Protein AF-A0A2Z5ZY44-F1 (afdb_monomer)

pLDDT: mean 79.78, std 9.55, range [55.62, 90.88]

Sequence (55 aa):
VVHLWVEGVWELIMAAMLAFVLIKVTGVDREVIEKWLYVIITLAPIVQNSPLLPP

Solvent-accessible surface area (backbone atoms only — not comparable to full-atom values): 3318 Å² total; per-residue (Å²): 112,70,62,67,51,51,54,50,53,49,53,49,53,52,52,53,52,51,50,53,49,46,51,73,71,68,69,55,60,63,69,62,52,51,55,52,48,53,52,51,63,55,48,51,57,57,60,72,70,42,92,84,63,83,133

Radius of gyration: 13.34 Å; Cα contacts (8 Å, |Δi|>4): 21; chains: 1; bounding box: 32×21×32 Å

InterPro domains:
  IPR036927 Cytochrome c oxidase-like, subunit I superfamily [G3DSA:1.20.210.10] (1-48)
  IPR036927 Cytochrome c oxidase-like, subunit I superfamily [SSF81442] (1-44)

Foldseek 3Di:
DCVLVVVLVVQLVVLVVVLVVCVVPVVPDNVVSVVVSVVSNVVVNVVSPDPPDDD

Secondary structure (DSSP, 8-state):
-HHHHHHHHHHHHHHHHHHHHHHHHS---HHHHHHHHHHHHHHHHHHHT-TTS--

Structure (mmCIF, N/CA/C/O backbone):
data_AF-A0A2Z5ZY44-F1
#
_entry.id   AF-A0A2Z5ZY44-F1
#
loop_
_atom_site.group_PDB
_atom_site.id
_atom_site.type_symbol
_atom_site.label_atom_id
_atom_site.label_alt_id
_atom_site.label_comp_id
_atom_site.label_asym_id
_atom_site.label_entity_id
_atom_site.label_seq_id
_atom_site.pdbx_PDB_ins_code
_atom_site.Cartn_x
_atom_site.Cartn_y
_atom_site.Cartn_z
_atom_site.occupancy
_atom_site.B_iso_or_equiv
_atom_site.auth_seq_id
_atom_site.auth_comp_id
_atom_site.auth_asym_id
_atom_site.auth_atom_id
_atom_site.pdbx_PDB_model_num
ATOM 1 N N . VAL A 1 1 ? 14.496 -0.926 -18.996 1.00 59.84 1 VAL A N 1
ATOM 2 C CA . VAL A 1 1 ? 14.540 0.397 -18.320 1.00 59.84 1 VAL A CA 1
ATOM 3 C C . VAL A 1 1 ? 13.148 0.999 -18.171 1.00 59.84 1 VAL A C 1
ATOM 5 O O . VAL A 1 1 ? 12.735 1.177 -17.039 1.00 59.84 1 VAL A O 1
ATOM 8 N N . VAL A 1 2 ? 12.396 1.239 -19.255 1.00 68.38 2 VAL A N 1
ATOM 9 C CA . VAL A 1 2 ? 11.013 1.765 -19.156 1.00 68.38 2 VAL A CA 1
ATOM 10 C C . VAL A 1 2 ? 10.082 0.795 -18.422 1.00 68.38 2 VAL A C 1
ATOM 12 O O . VAL A 1 2 ? 9.298 1.229 -17.596 1.00 68.38 2 VAL A O 1
ATOM 15 N N . HIS A 1 3 ? 10.221 -0.511 -18.658 1.00 73.25 3 HIS A N 1
ATOM 16 C CA . HIS A 1 3 ? 9.354 -1.533 -18.065 1.00 73.25 3 HIS A CA 1
ATOM 17 C C . HIS A 1 3 ? 9.404 -1.564 -16.526 1.00 73.25 3 HIS A C 1
ATOM 19 O O . HIS A 1 3 ? 8.393 -1.291 -15.896 1.00 73.25 3 HIS A O 1
ATOM 25 N N . LEU A 1 4 ? 10.592 -1.744 -15.933 1.00 73.81 4 LEU A N 1
ATOM 26 C CA . LEU A 1 4 ? 10.777 -1.747 -14.471 1.00 73.81 4 LEU A CA 1
ATOM 27 C C . LEU A 1 4 ? 10.332 -0.439 -13.794 1.00 73.81 4 LEU A C 1
ATOM 29 O O . LEU A 1 4 ? 9.823 -0.459 -12.677 1.00 73.81 4 LEU A O 1
ATOM 33 N N . TRP A 1 5 ? 10.513 0.706 -14.462 1.00 78.88 5 TRP A N 1
ATOM 34 C CA . TRP A 1 5 ? 10.051 1.990 -13.933 1.00 78.88 5 TRP A CA 1
ATOM 35 C C . TRP A 1 5 ? 8.525 2.125 -14.005 1.00 78.88 5 TRP A C 1
ATOM 37 O O . TRP A 1 5 ? 7.907 2.535 -13.028 1.00 78.88 5 TRP A O 1
ATOM 47 N N . VAL A 1 6 ? 7.914 1.753 -15.135 1.00 80.44 6 VAL A N 1
ATOM 48 C CA . VAL A 1 6 ? 6.456 1.804 -15.316 1.00 80.44 6 VAL A CA 1
ATOM 49 C C . VAL A 1 6 ? 5.755 0.841 -14.359 1.00 80.44 6 VAL A C 1
ATOM 51 O O . VAL A 1 6 ? 4.783 1.241 -13.727 1.00 80.44 6 VAL A O 1
ATOM 54 N N . GLU A 1 7 ? 6.259 -0.383 -14.200 1.00 81.69 7 GLU A N 1
ATOM 55 C CA . GLU A 1 7 ? 5.698 -1.360 -13.261 1.00 81.69 7 GLU A CA 1
ATOM 56 C C . GLU A 1 7 ? 5.838 -0.901 -11.808 1.00 81.69 7 GLU A C 1
ATOM 58 O O . GLU A 1 7 ? 4.845 -0.857 -11.084 1.00 81.69 7 GLU A O 1
ATOM 63 N N . GLY A 1 8 ? 7.030 -0.448 -11.403 1.00 81.12 8 GLY A N 1
ATOM 64 C CA . GLY A 1 8 ? 7.256 0.029 -10.038 1.00 81.12 8 GLY A CA 1
ATOM 65 C C . GLY A 1 8 ? 6.410 1.256 -9.681 1.00 81.12 8 GLY A C 1
ATOM 66 O O . GLY A 1 8 ? 5.853 1.331 -8.589 1.00 81.12 8 GLY A O 1
ATOM 67 N N . VAL A 1 9 ? 6.256 2.218 -10.597 1.00 85.31 9 VAL A N 1
ATOM 68 C CA . VAL A 1 9 ? 5.408 3.398 -10.355 1.00 85.31 9 VAL A CA 1
ATOM 69 C C . VAL A 1 9 ? 3.925 3.022 -10.327 1.00 85.31 9 VAL A C 1
ATOM 71 O O . VAL A 1 9 ? 3.184 3.542 -9.491 1.00 85.31 9 VAL A O 1
ATOM 74 N N . TRP A 1 10 ? 3.478 2.113 -11.198 1.00 85.81 10 TRP A N 1
ATOM 75 C CA . TRP A 1 10 ? 2.078 1.686 -11.244 1.00 85.81 10 TRP A CA 1
ATOM 76 C C . TRP A 1 10 ? 1.632 1.004 -9.944 1.00 85.81 10 TRP A C 1
ATOM 78 O O . TRP A 1 10 ? 0.564 1.317 -9.413 1.00 85.81 10 TRP A O 1
ATOM 88 N N . GLU A 1 11 ? 2.469 0.134 -9.379 1.00 82.44 11 GLU A N 1
ATOM 89 C CA . GLU A 1 11 ? 2.188 -0.536 -8.104 1.00 82.44 11 GLU A CA 1
ATOM 90 C C . GLU A 1 11 ? 2.099 0.443 -6.929 1.00 82.44 11 GLU A C 1
ATOM 92 O O . GLU A 1 11 ? 1.214 0.314 -6.079 1.00 82.44 11 GLU A O 1
ATOM 97 N N . LEU A 1 12 ? 2.946 1.476 -6.913 1.00 85.94 12 LEU A N 1
ATOM 98 C CA . LEU A 1 12 ? 2.889 2.534 -5.902 1.00 85.94 12 LEU A CA 1
ATOM 99 C C . LEU A 1 12 ? 1.582 3.330 -5.979 1.00 85.94 12 LEU A C 1
ATOM 101 O O . LEU A 1 12 ? 0.978 3.630 -4.947 1.00 85.94 12 LEU A O 1
ATOM 105 N N . ILE A 1 13 ? 1.117 3.643 -7.192 1.00 88.19 13 ILE A N 1
ATOM 106 C CA . ILE A 1 13 ? -0.155 4.349 -7.405 1.00 88.19 13 ILE A CA 1
ATOM 107 C C . ILE A 1 13 ? -1.325 3.489 -6.911 1.00 88.19 13 ILE A C 1
ATOM 109 O O . ILE A 1 13 ? -2.181 3.977 -6.169 1.00 88.19 13 ILE A O 1
ATOM 113 N N . MET A 1 14 ? -1.337 2.201 -7.259 1.00 88.50 14 MET A N 1
ATOM 114 C CA . MET A 1 14 ? -2.361 1.248 -6.818 1.00 88.50 14 MET A CA 1
ATOM 115 C C . MET A 1 14 ? -2.396 1.106 -5.289 1.00 88.50 14 MET A C 1
ATOM 117 O O . MET A 1 14 ? -3.470 1.164 -4.686 1.00 88.50 14 MET A O 1
ATOM 121 N N . ALA A 1 15 ? -1.232 0.988 -4.642 1.00 87.31 15 ALA A N 1
ATOM 122 C CA . ALA A 1 15 ? -1.127 0.899 -3.187 1.00 87.31 15 ALA A CA 1
ATOM 123 C C . ALA A 1 15 ? -1.619 2.178 -2.483 1.00 87.31 15 ALA A C 1
ATOM 125 O O . ALA A 1 15 ? -2.358 2.096 -1.499 1.00 87.31 15 ALA A O 1
ATOM 126 N N . ALA A 1 16 ? -1.273 3.359 -3.009 1.00 86.31 16 ALA A N 1
ATOM 127 C CA . ALA A 1 16 ? -1.725 4.642 -2.470 1.00 86.31 16 ALA A CA 1
ATOM 128 C C . ALA A 1 16 ? -3.251 4.813 -2.577 1.00 86.31 16 ALA A C 1
ATOM 130 O O . ALA A 1 16 ? -3.897 5.255 -1.624 1.00 86.31 16 ALA A O 1
ATOM 131 N N . MET A 1 17 ? -3.843 4.413 -3.707 1.00 90.12 17 MET A N 1
ATOM 132 C CA . MET A 1 17 ? -5.297 4.426 -3.888 1.00 90.12 17 MET A CA 1
ATOM 133 C C . MET A 1 17 ? -5.999 3.460 -2.926 1.00 90.12 17 MET A C 1
ATOM 135 O O . MET A 1 17 ? -7.005 3.824 -2.315 1.00 90.12 17 MET A O 1
ATOM 139 N N . LEU A 1 18 ? -5.456 2.255 -2.740 1.00 87.12 18 LEU A N 1
ATOM 140 C CA . LEU A 1 18 ? -6.010 1.255 -1.827 1.00 87.12 18 LEU A CA 1
ATOM 141 C C . LEU A 1 18 ? -5.962 1.726 -0.364 1.00 87.12 18 LEU A C 1
ATOM 143 O O . LEU A 1 18 ? -6.961 1.624 0.349 1.00 87.12 18 LEU A O 1
ATOM 147 N N . ALA A 1 19 ? -4.844 2.312 0.070 1.00 85.69 19 ALA A N 1
ATOM 148 C CA . ALA A 1 19 ? -4.721 2.888 1.407 1.00 85.69 19 ALA A CA 1
ATOM 149 C C . ALA A 1 19 ? -5.693 4.055 1.630 1.00 85.69 19 ALA A C 1
ATOM 151 O O . ALA A 1 19 ? -6.317 4.144 2.688 1.00 85.69 19 ALA A O 1
ATOM 152 N N . PHE A 1 20 ? -5.887 4.915 0.624 1.00 86.25 20 PHE A N 1
ATOM 153 C CA . PHE A 1 20 ? -6.859 6.005 0.698 1.00 86.25 20 PHE A CA 1
ATOM 154 C C . PHE A 1 20 ? -8.296 5.493 0.885 1.00 86.25 20 PHE A C 1
ATOM 156 O O . PHE A 1 20 ? -9.030 6.008 1.732 1.00 86.25 20 PHE A O 1
ATOM 163 N N . VAL A 1 21 ? -8.693 4.457 0.140 1.00 89.31 21 VAL A N 1
ATOM 164 C CA . VAL A 1 21 ? -10.024 3.843 0.270 1.00 89.31 21 VAL A CA 1
ATOM 165 C C . VAL A 1 21 ? -10.186 3.168 1.630 1.00 89.31 21 VAL A C 1
ATOM 167 O O . VAL A 1 21 ? -11.217 3.356 2.275 1.00 89.31 21 VAL A O 1
ATOM 170 N N . LEU A 1 22 ? -9.166 2.453 2.113 1.00 86.19 22 LEU A N 1
ATOM 171 C CA . LEU A 1 22 ? -9.183 1.838 3.442 1.00 86.19 22 LEU A CA 1
ATOM 172 C C . LEU A 1 22 ? -9.406 2.884 4.539 1.00 86.19 22 LEU A C 1
ATOM 174 O O . LEU A 1 22 ? -10.305 2.708 5.354 1.00 86.19 22 LEU A O 1
ATOM 178 N N . ILE A 1 23 ? -8.692 4.016 4.502 1.00 87.31 23 ILE A N 1
ATOM 179 C CA . ILE A 1 23 ? -8.874 5.111 5.475 1.00 87.31 23 ILE A CA 1
ATOM 180 C C . ILE A 1 23 ? -10.313 5.639 5.458 1.00 87.31 23 ILE A C 1
ATOM 182 O O . ILE A 1 23 ? -10.859 6.000 6.499 1.00 87.31 23 ILE A O 1
ATOM 186 N N . LYS A 1 24 ? -10.935 5.718 4.278 1.00 83.88 24 LYS A N 1
ATOM 187 C CA . LYS A 1 24 ? -12.266 6.314 4.116 1.00 83.88 24 LYS A CA 1
ATOM 188 C C . LYS A 1 24 ? -13.423 5.362 4.404 1.00 83.88 24 LYS A C 1
ATOM 190 O O . LYS A 1 24 ? -14.479 5.846 4.799 1.00 83.88 24 LYS A O 1
ATOM 195 N N . VAL A 1 25 ? -13.248 4.056 4.205 1.00 90.88 25 VAL A N 1
ATOM 196 C CA . VAL A 1 25 ? -14.338 3.069 4.303 1.00 90.88 25 VAL A CA 1
ATOM 197 C C . VAL A 1 25 ? -14.336 2.321 5.635 1.00 90.88 25 VAL A C 1
ATOM 199 O O . VAL A 1 25 ? -15.409 2.043 6.162 1.00 90.88 25 VAL A O 1
ATOM 202 N N . THR A 1 26 ? -13.170 1.988 6.199 1.00 82.12 26 THR A N 1
ATOM 203 C CA . THR A 1 26 ? -13.107 1.105 7.381 1.00 82.12 26 THR A CA 1
ATOM 204 C C . THR A 1 26 ? -13.101 1.853 8.710 1.00 82.12 26 THR A C 1
ATOM 206 O O . THR A 1 26 ? -13.358 1.241 9.742 1.00 82.12 26 THR A O 1
ATOM 209 N N . GLY A 1 27 ? -12.810 3.160 8.709 1.00 84.38 27 GLY A N 1
ATOM 210 C CA . GLY A 1 27 ? -12.717 3.960 9.935 1.00 84.38 27 GLY A CA 1
ATOM 211 C C . GLY A 1 27 ? -11.584 3.534 10.879 1.00 84.38 27 GLY A C 1
ATOM 212 O O . GLY A 1 27 ? -11.560 3.970 12.025 1.00 84.38 27 GLY A O 1
ATOM 213 N N . VAL A 1 28 ? -10.66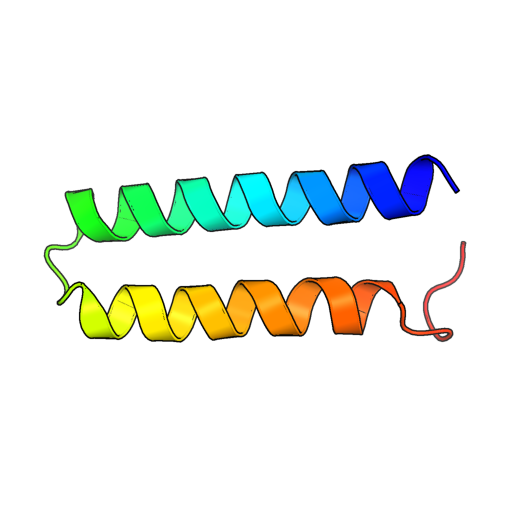3 2.681 10.413 1.00 85.75 28 VAL A N 1
ATOM 214 C CA . VAL A 1 28 ? -9.458 2.280 11.151 1.00 85.75 28 VAL A CA 1
ATOM 215 C C . VAL A 1 28 ? -8.538 3.489 11.330 1.00 85.75 28 VAL A C 1
ATOM 217 O O . VAL A 1 28 ? -8.446 4.345 10.447 1.00 85.75 28 VAL A O 1
ATOM 220 N N . ASP A 1 29 ? -7.834 3.542 12.464 1.00 88.94 29 ASP A N 1
ATOM 221 C CA . ASP A 1 29 ? -6.894 4.615 12.777 1.00 88.94 29 ASP A CA 1
ATOM 222 C C . ASP A 1 29 ? -5.881 4.854 11.653 1.00 88.94 29 ASP A C 1
ATOM 224 O O . ASP A 1 29 ? -5.224 3.935 11.147 1.00 88.94 29 ASP A O 1
ATOM 228 N N . ARG A 1 30 ? -5.721 6.134 11.297 1.00 82.75 30 ARG A N 1
ATOM 229 C CA . ARG A 1 30 ? -4.821 6.582 10.228 1.00 82.75 30 ARG A CA 1
ATOM 230 C C . ARG A 1 30 ? -3.386 6.106 10.458 1.00 82.75 30 ARG A C 1
ATOM 232 O O . ARG A 1 30 ? -2.742 5.696 9.502 1.00 82.75 30 ARG A O 1
ATOM 239 N N . GLU A 1 31 ? -2.921 6.094 11.705 1.00 88.31 31 GLU A N 1
ATOM 240 C CA . GLU A 1 31 ? -1.573 5.642 12.066 1.00 88.31 31 GLU A CA 1
ATOM 241 C C . GLU A 1 31 ? -1.321 4.177 11.670 1.00 88.31 3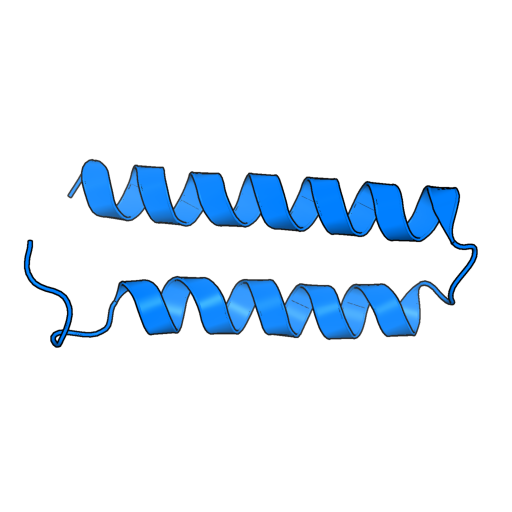1 GLU A C 1
ATOM 243 O O . GLU A 1 31 ? -0.263 3.837 11.138 1.00 88.31 31 GLU A O 1
ATOM 248 N N . VAL A 1 32 ? -2.317 3.305 11.859 1.00 88.75 32 VAL A N 1
ATOM 249 C CA . VAL A 1 32 ? -2.212 1.887 11.494 1.00 88.75 32 VAL A CA 1
ATOM 250 C C . VAL A 1 32 ? -2.144 1.739 9.978 1.00 88.75 32 VAL A C 1
ATOM 252 O O . VAL A 1 32 ? -1.296 1.002 9.473 1.00 88.75 32 VAL A O 1
ATOM 255 N N . ILE A 1 33 ? -3.002 2.452 9.243 1.00 88.38 33 ILE A N 1
ATOM 256 C CA . ILE A 1 33 ? -3.020 2.364 7.779 1.00 88.38 33 ILE A CA 1
ATOM 257 C C . ILE A 1 33 ? -1.749 2.960 7.176 1.00 88.38 33 ILE A C 1
ATOM 259 O O . ILE A 1 33 ? -1.174 2.354 6.277 1.00 88.38 33 ILE A O 1
ATOM 263 N N . GLU A 1 34 ? -1.265 4.093 7.681 1.00 85.94 34 GLU A N 1
ATOM 264 C CA . GLU A 1 34 ? -0.013 4.698 7.219 1.00 85.94 34 GLU A CA 1
ATOM 265 C C . GLU A 1 34 ? 1.180 3.771 7.460 1.00 85.94 34 GLU A C 1
ATOM 267 O O . GLU A 1 34 ? 1.999 3.578 6.563 1.00 85.94 34 GLU A O 1
ATOM 272 N N . LYS A 1 35 ? 1.246 3.114 8.622 1.00 88.12 35 LYS A N 1
ATOM 273 C CA . LYS A 1 35 ? 2.298 2.137 8.920 1.00 88.12 35 LYS A CA 1
ATOM 274 C C . LYS A 1 35 ? 2.291 0.965 7.936 1.00 88.12 35 LYS A C 1
ATOM 276 O O . LYS A 1 35 ? 3.346 0.590 7.428 1.00 88.12 35 LYS A O 1
ATOM 281 N N . TRP A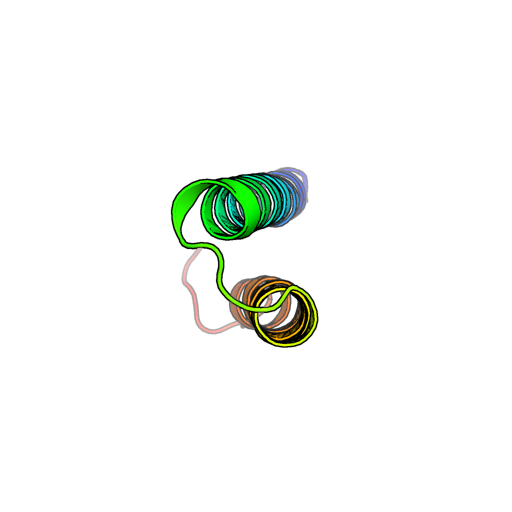 1 36 ? 1.122 0.400 7.636 1.00 86.44 36 TRP A N 1
ATOM 282 C CA . TRP A 1 36 ? 1.008 -0.683 6.653 1.00 86.44 36 TRP A CA 1
ATOM 283 C C . TRP A 1 36 ? 1.270 -0.214 5.222 1.00 86.44 36 TRP A C 1
ATOM 285 O O . TRP A 1 36 ? 1.907 -0.933 4.453 1.00 86.44 36 TRP A O 1
ATOM 295 N N . LEU A 1 37 ? 0.855 1.004 4.877 1.00 85.50 37 LEU A N 1
ATOM 296 C CA . LEU A 1 37 ? 1.148 1.618 3.588 1.00 85.50 37 LEU A CA 1
ATOM 297 C C . LEU A 1 37 ? 2.663 1.760 3.385 1.00 85.50 37 LEU A C 1
ATOM 299 O O . LEU A 1 37 ? 3.171 1.359 2.342 1.00 85.50 37 LEU A O 1
ATOM 303 N N . TYR A 1 38 ? 3.403 2.233 4.391 1.00 82.44 38 TYR A N 1
ATOM 304 C CA . TYR A 1 38 ? 4.868 2.299 4.334 1.00 82.44 38 TYR A CA 1
ATOM 305 C C . TYR A 1 38 ? 5.522 0.926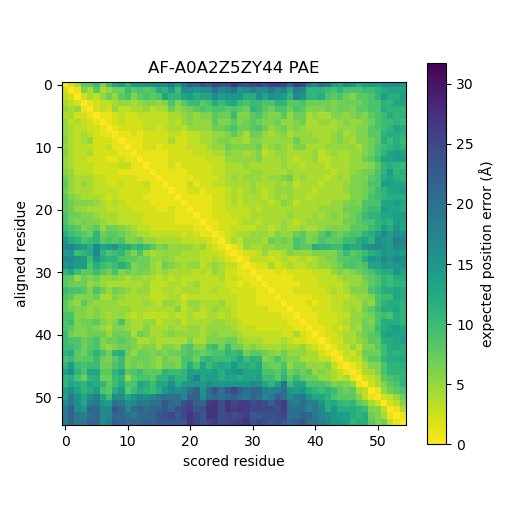 4.141 1.00 82.44 38 TYR A C 1
ATOM 307 O O . TYR A 1 38 ? 6.478 0.810 3.372 1.00 82.44 38 TYR A O 1
ATOM 315 N N . VAL A 1 39 ? 5.003 -0.120 4.791 1.00 85.81 39 VAL A N 1
ATOM 316 C CA . VAL A 1 39 ? 5.485 -1.499 4.594 1.00 85.81 39 VAL A CA 1
ATOM 317 C C . VAL A 1 39 ? 5.261 -1.962 3.150 1.00 85.81 39 VAL A C 1
ATOM 319 O O . VAL A 1 39 ? 6.171 -2.517 2.543 1.00 85.81 39 VAL A O 1
ATOM 322 N N . ILE A 1 40 ? 4.094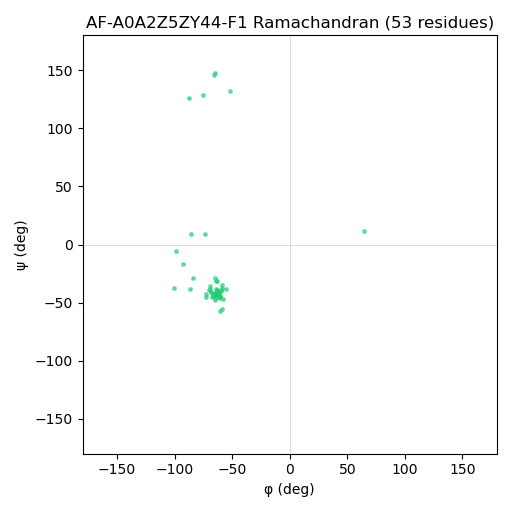 -1.690 2.562 1.00 83.75 40 ILE A N 1
ATOM 323 C CA . ILE A 1 40 ? 3.780 -2.069 1.173 1.00 83.75 40 ILE A CA 1
ATOM 324 C C . ILE A 1 40 ? 4.661 -1.297 0.175 1.00 83.75 40 ILE A C 1
ATOM 326 O O . ILE A 1 40 ? 5.230 -1.902 -0.732 1.00 83.75 40 ILE A O 1
ATOM 330 N N . ILE A 1 41 ? 4.838 0.014 0.379 1.00 83.31 41 ILE A N 1
ATOM 331 C CA . ILE A 1 41 ? 5.665 0.885 -0.477 1.00 83.31 41 ILE A CA 1
ATOM 332 C C . ILE A 1 41 ? 7.146 0.495 -0.440 1.00 83.31 41 ILE A C 1
ATOM 334 O O . ILE A 1 41 ? 7.851 0.698 -1.421 1.00 83.31 41 ILE A O 1
ATOM 338 N N . THR A 1 42 ? 7.645 -0.036 0.677 1.00 80.75 42 THR A N 1
ATOM 339 C CA . THR A 1 42 ? 9.054 -0.443 0.798 1.00 80.75 42 THR A CA 1
ATOM 340 C C . THR A 1 42 ? 9.292 -1.864 0.304 1.00 80.75 42 THR A C 1
ATOM 342 O O . THR A 1 42 ? 10.297 -2.115 -0.355 1.00 80.75 42 THR A O 1
ATOM 345 N N . LEU A 1 43 ? 8.367 -2.789 0.564 1.00 77.75 43 LEU A N 1
ATOM 346 C CA . LEU A 1 43 ? 8.522 -4.191 0.181 1.00 77.75 43 LEU A CA 1
ATOM 347 C C . LEU A 1 43 ? 8.367 -4.408 -1.333 1.00 77.75 43 LEU A C 1
ATOM 349 O O . LEU A 1 43 ? 9.162 -5.142 -1.916 1.00 77.75 43 LEU A O 1
ATOM 353 N N . ALA A 1 44 ? 7.389 -3.756 -1.971 1.00 74.62 44 ALA A N 1
ATOM 354 C CA . ALA A 1 44 ? 7.092 -3.938 -3.396 1.00 74.62 44 ALA A CA 1
ATOM 355 C C . ALA A 1 44 ? 8.289 -3.620 -4.324 1.00 74.62 44 ALA A C 1
ATOM 357 O O . ALA A 1 44 ? 8.751 -4.521 -5.025 1.00 74.62 44 ALA A O 1
ATOM 358 N N . PRO A 1 45 ? 8.909 -2.422 -4.278 1.00 71.69 45 PRO A N 1
ATOM 359 C CA . PRO A 1 45 ? 10.064 -2.126 -5.120 1.00 71.69 45 PRO A CA 1
ATOM 360 C C . PRO A 1 45 ? 11.288 -2.989 -4.784 1.00 71.69 45 PRO A C 1
ATOM 362 O O . PRO A 1 45 ? 12.080 -3.280 -5.674 1.00 71.69 45 PRO A O 1
ATOM 365 N N . ILE A 1 46 ? 11.468 -3.441 -3.538 1.00 72.00 46 ILE A N 1
ATOM 366 C CA . ILE A 1 46 ? 12.583 -4.337 -3.183 1.00 72.00 46 ILE A CA 1
ATOM 367 C C . ILE A 1 46 ? 12.402 -5.723 -3.819 1.00 72.00 46 ILE A C 1
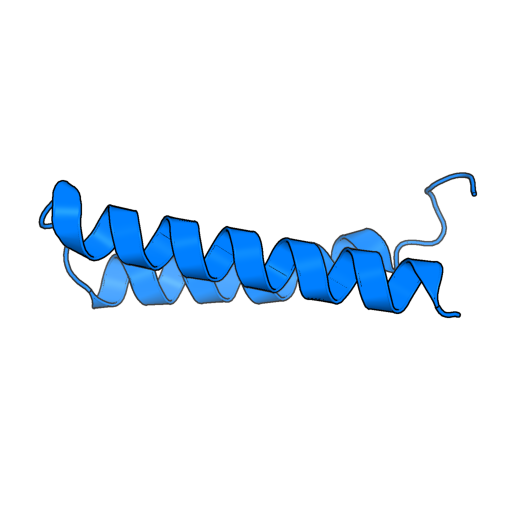ATOM 369 O O . ILE A 1 46 ? 13.368 -6.292 -4.327 1.00 72.00 46 ILE A O 1
ATOM 373 N N . VAL A 1 47 ? 11.175 -6.250 -3.835 1.00 67.25 47 VAL A N 1
ATOM 374 C CA . VAL A 1 47 ? 10.854 -7.542 -4.459 1.00 67.25 47 VAL A CA 1
ATOM 375 C C . VAL A 1 47 ? 10.958 -7.468 -5.986 1.00 67.25 47 VAL A C 1
ATOM 377 O O . VAL A 1 47 ? 11.511 -8.387 -6.592 1.00 67.25 47 VAL A O 1
ATOM 380 N N . GLN A 1 48 ? 10.538 -6.359 -6.605 1.00 63.03 48 GLN A N 1
ATOM 381 C CA . GLN A 1 48 ? 10.633 -6.154 -8.060 1.00 63.03 48 GLN A CA 1
ATOM 382 C C . GLN A 1 48 ? 12.081 -6.128 -8.577 1.00 63.03 48 GLN A C 1
ATOM 384 O O . GLN A 1 48 ? 12.358 -6.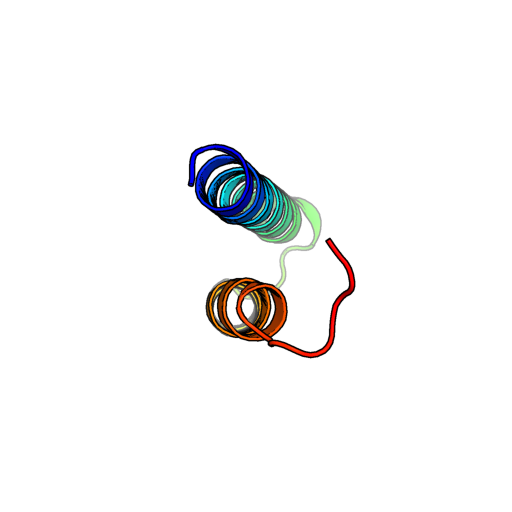524 -9.703 1.00 63.03 48 GLN A O 1
ATOM 389 N N . ASN A 1 49 ? 13.021 -5.658 -7.752 1.00 64.00 49 ASN A N 1
ATOM 390 C CA . ASN A 1 49 ? 14.446 -5.602 -8.089 1.00 64.00 49 ASN A CA 1
ATOM 391 C C . ASN A 1 49 ? 15.187 -6.918 -7.776 1.00 64.00 49 ASN A C 1
ATOM 393 O O . ASN A 1 49 ? 16.420 -6.959 -7.830 1.00 64.00 49 ASN A O 1
ATOM 397 N N . SER A 1 50 ? 14.467 -7.991 -7.425 1.00 61.97 50 SER A N 1
ATOM 398 C CA . SER A 1 50 ? 15.081 -9.283 -7.130 1.00 61.97 50 SER A CA 1
ATOM 399 C C . SER A 1 50 ? 15.533 -9.998 -8.420 1.00 61.97 50 SER A C 1
ATOM 401 O O . SER A 1 50 ? 14.743 -10.177 -9.345 1.00 61.97 50 SER A O 1
ATOM 403 N N . PRO A 1 51 ? 16.793 -10.469 -8.501 1.00 62.78 51 PRO A N 1
ATOM 404 C CA . PRO A 1 51 ? 17.347 -11.110 -9.702 1.00 62.78 51 PRO A CA 1
ATOM 405 C C . PRO A 1 51 ? 16.818 -12.537 -9.960 1.00 62.78 51 PRO A C 1
ATOM 407 O O . PRO A 1 51 ? 17.363 -13.247 -10.799 1.00 62.78 51 PRO A O 1
ATOM 410 N N . LEU A 1 52 ? 15.799 -12.984 -9.216 1.00 69.25 52 LEU A N 1
ATOM 411 C CA . LEU A 1 52 ? 15.243 -14.341 -9.278 1.00 69.25 52 LEU A CA 1
ATOM 412 C C . LEU A 1 52 ? 13.967 -14.444 -10.132 1.00 69.25 52 LEU A C 1
ATOM 414 O O . LEU A 1 52 ? 13.478 -15.552 -10.343 1.00 69.25 52 LEU A O 1
ATOM 418 N N . LEU A 1 53 ? 13.434 -13.323 -10.627 1.00 59.28 53 LEU A N 1
ATOM 419 C CA . LEU A 1 53 ? 12.317 -13.311 -11.572 1.00 59.28 53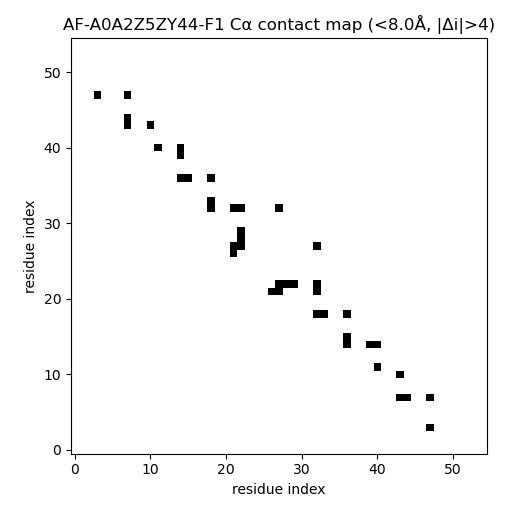 LEU A CA 1
ATOM 420 C C . LEU A 1 53 ? 12.844 -13.413 -13.017 1.00 59.28 53 LEU A C 1
ATOM 422 O O . LEU A 1 53 ? 13.714 -12.623 -13.394 1.00 59.28 53 LEU A O 1
ATOM 426 N N . PRO A 1 54 ? 12.368 -14.379 -13.828 1.00 55.62 54 PRO A N 1
ATOM 427 C CA . PRO A 1 54 ? 12.673 -14.398 -15.254 1.00 55.62 54 PRO A CA 1
ATOM 428 C C . PRO A 1 54 ? 12.055 -13.168 -15.95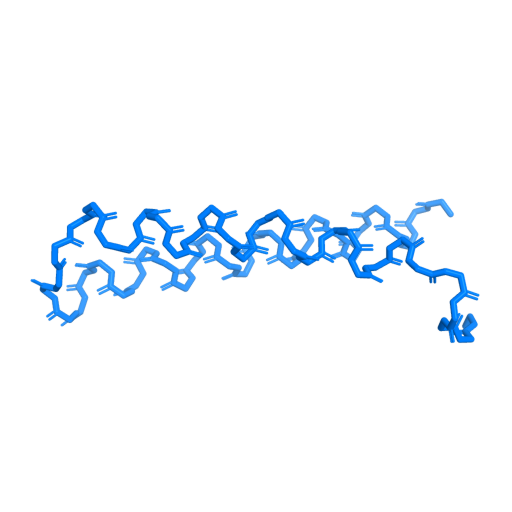1 1.00 55.62 54 PRO A C 1
ATOM 430 O O . PRO A 1 54 ? 11.010 -12.695 -15.499 1.00 55.62 54 PRO A O 1
ATOM 433 N N . PRO A 1 55 ? 12.713 -12.650 -17.007 1.00 63.19 55 PRO A N 1
ATOM 434 C CA . PRO A 1 55 ? 12.287 -11.454 -17.732 1.00 63.19 55 PRO A CA 1
ATOM 435 C C . PRO A 1 55 ? 10.987 -11.642 -18.519 1.00 63.19 55 PRO A C 1
ATOM 437 O O . PRO A 1 55 ? 10.663 -12.798 -18.883 1.00 63.19 55 PRO A O 1
#

Mean predicted aligned error: 7.31 Å

Organism: NCBI:txid198431